Protein AF-H0TY40-F1 (afdb_monomer_lite)

Sequence (68 aa):
MHRLSREIVPMDQPTDEKLRERAHQLWEQAGRPEGQQDEFWYQAEQELREMEQLREQAEAPPPTILPG

pLDDT: mean 75.31, std 15.53, range [45.47, 92.56]

Structure (mmCIF, N/CA/C/O backbone):
data_AF-H0TY40-F1
#
_entry.id   AF-H0TY40-F1
#
loop_
_atom_site.group_PDB
_atom_site.id
_atom_site.type_symbol
_atom_site.label_atom_id
_atom_site.label_alt_id
_atom_site.label_comp_id
_atom_site.label_asym_id
_atom_site.label_entity_id
_atom_site.label_seq_id
_atom_site.pdbx_PDB_ins_code
_atom_site.Cartn_x
_atom_site.Cartn_y
_atom_site.Cartn_z
_atom_site.occupancy
_atom_site.B_iso_or_equiv
_atom_site.auth_seq_id
_atom_site.auth_comp_id
_atom_site.auth_asym_id
_atom_site.auth_atom_id
_atom_site.pdbx_PDB_model_num
ATOM 1 N N . MET A 1 1 ? 10.249 10.430 -36.787 1.00 45.47 1 MET A N 1
ATOM 2 C CA . MET A 1 1 ? 9.037 9.644 -36.473 1.00 45.47 1 MET A CA 1
ATOM 3 C C . MET A 1 1 ? 9.409 8.549 -35.486 1.00 45.47 1 MET A C 1
ATOM 5 O O . MET A 1 1 ? 9.861 7.506 -35.920 1.00 45.47 1 MET A O 1
ATOM 9 N N . HIS A 1 2 ? 9.355 8.858 -34.191 1.00 52.47 2 HIS A N 1
ATOM 10 C CA . HIS A 1 2 ? 8.808 8.077 -33.073 1.00 52.47 2 HIS A CA 1
ATOM 11 C C . HIS A 1 2 ? 9.116 8.898 -31.817 1.00 52.47 2 HIS A C 1
ATOM 13 O O . HIS A 1 2 ? 10.219 9.412 -31.652 1.00 52.47 2 HIS A O 1
ATOM 19 N N . ARG A 1 3 ? 8.063 9.152 -31.038 1.00 56.91 3 ARG A N 1
ATOM 20 C CA . ARG A 1 3 ? 8.060 9.955 -29.813 1.00 56.91 3 ARG A CA 1
ATOM 21 C C . ARG A 1 3 ? 9.128 9.454 -28.846 1.00 56.91 3 ARG A C 1
ATOM 23 O O . ARG A 1 3 ? 9.395 8.257 -28.828 1.00 56.91 3 ARG A O 1
ATOM 30 N N . LEU A 1 4 ? 9.620 10.358 -27.998 1.00 58.72 4 LEU A N 1
ATOM 31 C CA . LEU A 1 4 ? 10.035 10.068 -26.621 1.00 58.72 4 LEU A CA 1
ATOM 32 C C . LEU A 1 4 ? 9.256 8.850 -26.098 1.00 58.72 4 LEU A C 1
ATOM 34 O O . LEU A 1 4 ? 8.071 8.962 -25.792 1.00 58.72 4 LEU A O 1
ATOM 38 N N . SER A 1 5 ? 9.867 7.671 -26.113 1.00 52.62 5 SER A N 1
ATOM 39 C CA . SER A 1 5 ? 9.205 6.428 -25.723 1.00 52.62 5 SER A CA 1
ATOM 40 C C . SER A 1 5 ? 10.081 5.779 -24.677 1.00 52.62 5 SER A C 1
ATOM 42 O O . SER A 1 5 ? 10.885 4.908 -24.977 1.00 52.62 5 SER A O 1
ATOM 44 N N . ARG A 1 6 ? 9.884 6.278 -23.453 1.00 59.62 6 ARG A N 1
ATOM 45 C CA . ARG A 1 6 ? 10.219 5.626 -22.191 1.00 59.62 6 ARG A CA 1
ATOM 46 C C . ARG A 1 6 ? 11.714 5.384 -22.009 1.00 59.62 6 ARG A C 1
ATOM 48 O O . ARG A 1 6 ? 12.207 4.275 -22.169 1.00 59.62 6 ARG A O 1
ATOM 55 N N . GLU A 1 7 ? 12.409 6.434 -21.571 1.00 53.53 7 GLU A N 1
ATOM 56 C CA . GLU A 1 7 ? 13.476 6.230 -20.593 1.00 53.53 7 GLU A CA 1
ATOM 57 C C . GLU A 1 7 ? 12.895 5.293 -19.528 1.00 53.53 7 GLU A C 1
ATOM 59 O O . GLU A 1 7 ? 11.899 5.614 -18.874 1.00 53.53 7 GLU A O 1
ATOM 64 N N . ILE A 1 8 ? 13.418 4.070 -19.484 1.00 58.59 8 ILE A N 1
ATOM 65 C CA . ILE A 1 8 ? 13.182 3.124 -18.406 1.00 58.59 8 ILE A CA 1
ATOM 66 C C . ILE A 1 8 ? 13.673 3.859 -17.163 1.00 58.59 8 ILE A C 1
ATOM 68 O O . ILE A 1 8 ? 14.872 3.925 -16.904 1.00 58.59 8 ILE A O 1
ATOM 72 N N . VAL A 1 9 ? 12.748 4.508 -16.455 1.00 55.91 9 VAL A N 1
ATOM 73 C CA . VAL A 1 9 ? 12.982 4.970 -15.090 1.00 55.91 9 VAL A CA 1
ATOM 74 C C . VAL A 1 9 ? 13.502 3.728 -14.369 1.00 55.91 9 VAL A C 1
ATOM 76 O O . VAL A 1 9 ? 12.813 2.708 -14.464 1.00 55.91 9 VAL A O 1
ATOM 79 N N . PRO A 1 10 ? 14.709 3.734 -13.775 1.00 50.56 10 PRO A N 1
ATOM 80 C CA . PRO A 1 10 ? 15.230 2.551 -13.106 1.00 50.56 10 PRO A CA 1
ATOM 81 C C . PRO A 1 10 ? 14.192 2.118 -12.071 1.00 50.56 10 PRO A C 1
ATOM 83 O O . PRO A 1 10 ? 13.935 2.820 -11.094 1.00 50.56 10 PRO A O 1
ATOM 86 N N . MET A 1 11 ? 13.524 1.006 -12.380 1.00 50.25 11 MET A N 1
ATOM 87 C CA . MET A 1 11 ? 12.431 0.413 -11.617 1.00 50.25 11 MET A CA 1
ATOM 88 C C . MET A 1 11 ? 13.012 -0.352 -10.427 1.00 50.25 11 MET A C 1
ATOM 90 O O . MET A 1 11 ? 12.753 -1.534 -10.283 1.00 50.25 11 MET A O 1
ATOM 94 N N . ASP A 1 12 ? 13.869 0.302 -9.647 1.00 56.88 12 ASP A N 1
ATOM 95 C CA . ASP A 1 12 ? 14.435 -0.255 -8.410 1.00 56.88 12 ASP A CA 1
ATOM 96 C C . ASP A 1 12 ? 13.537 0.070 -7.200 1.00 56.88 12 ASP A C 1
ATOM 98 O O . ASP A 1 12 ? 13.749 -0.405 -6.087 1.00 56.88 12 ASP A O 1
ATOM 102 N N . GLN A 1 13 ? 12.518 0.910 -7.414 1.00 56.72 13 GLN A N 1
ATOM 103 C CA . GLN A 1 13 ? 11.551 1.285 -6.397 1.00 56.72 13 GLN A CA 1
ATOM 104 C C . GLN A 1 13 ? 10.134 1.036 -6.916 1.00 56.72 13 GLN A C 1
ATOM 106 O O . GLN A 1 13 ? 9.784 1.537 -7.997 1.00 56.72 13 GLN A O 1
ATOM 111 N N . PRO A 1 14 ? 9.291 0.327 -6.143 1.00 67.00 14 PRO A N 1
ATOM 112 C CA . PRO A 1 14 ? 7.909 0.131 -6.521 1.00 67.00 14 PRO A CA 1
ATOM 113 C C . PRO A 1 14 ? 7.232 1.489 -6.671 1.00 67.00 14 PRO A C 1
ATOM 115 O O . PRO A 1 14 ? 7.200 2.288 -5.741 1.00 67.00 14 PRO A O 1
ATOM 118 N N . THR A 1 15 ? 6.700 1.767 -7.862 1.00 81.38 15 THR A N 1
ATOM 119 C CA . THR A 1 15 ? 5.968 3.013 -8.122 1.00 81.38 15 THR A CA 1
ATOM 120 C C . THR A 1 15 ? 4.828 3.167 -7.118 1.00 81.38 15 THR A C 1
ATOM 122 O O . THR A 1 15 ? 4.099 2.194 -6.906 1.00 81.38 15 THR A O 1
ATOM 125 N N . ASP A 1 16 ? 4.611 4.378 -6.595 1.00 82.25 16 ASP A N 1
ATOM 126 C CA . ASP A 1 16 ? 3.522 4.707 -5.658 1.00 82.25 16 ASP A CA 1
ATOM 127 C C . ASP A 1 16 ? 2.156 4.148 -6.079 1.00 82.25 16 ASP A C 1
ATOM 129 O O . ASP A 1 16 ? 1.354 3.755 -5.239 1.00 82.25 16 ASP A O 1
ATOM 133 N N . GLU A 1 17 ? 1.887 4.071 -7.385 1.00 85.06 17 GLU A N 1
ATOM 134 C CA . GLU A 1 17 ? 0.657 3.485 -7.923 1.00 85.06 17 GLU A CA 1
ATOM 135 C C . GLU A 1 17 ? 0.523 1.990 -7.594 1.00 85.06 17 GLU A C 1
ATOM 137 O O . GLU A 1 17 ? -0.494 1.574 -7.045 1.00 85.06 17 GLU A O 1
ATOM 142 N N . LYS A 1 18 ? 1.579 1.199 -7.828 1.00 85.75 18 LYS A N 1
ATOM 143 C CA . LYS A 1 18 ? 1.613 -0.231 -7.480 1.00 85.75 18 LYS A CA 1
ATOM 144 C C . LYS A 1 18 ? 1.535 -0.429 -5.974 1.00 85.75 18 LYS A C 1
ATOM 146 O O . LYS A 1 18 ? 0.829 -1.321 -5.512 1.00 85.75 18 LYS A O 1
ATOM 151 N N . LEU A 1 19 ? 2.258 0.403 -5.223 1.00 88.81 19 LEU A N 1
ATOM 152 C CA . LEU A 1 19 ? 2.256 0.367 -3.766 1.00 88.81 19 LEU A CA 1
ATOM 153 C C . LEU A 1 19 ? 0.850 0.605 -3.221 1.00 88.81 19 LEU A C 1
ATOM 155 O O . LEU A 1 19 ? 0.344 -0.189 -2.431 1.00 88.81 19 LEU A O 1
ATOM 159 N N . ARG A 1 20 ? 0.180 1.638 -3.734 1.00 89.62 20 ARG A N 1
ATOM 160 C CA . ARG A 1 20 ? -1.203 1.958 -3.402 1.00 89.62 20 ARG A CA 1
ATOM 161 C C . ARG A 1 20 ? -2.150 0.828 -3.769 1.00 89.62 20 ARG A C 1
ATOM 163 O O . ARG A 1 20 ? -2.931 0.431 -2.914 1.00 89.62 20 ARG A O 1
ATOM 170 N N . GLU A 1 21 ? -2.107 0.320 -5.000 1.00 91.50 21 GLU A N 1
ATOM 171 C CA . GLU A 1 21 ? -2.965 -0.795 -5.422 1.00 91.50 21 GLU A CA 1
ATOM 172 C C . GLU A 1 21 ? -2.784 -2.003 -4.507 1.00 91.50 21 GLU A C 1
ATOM 174 O O . GLU A 1 21 ? -3.765 -2.619 -4.086 1.00 91.50 21 GLU A O 1
ATOM 179 N N . ARG A 1 22 ? -1.534 -2.318 -4.158 1.00 92.19 22 ARG A N 1
ATOM 180 C CA . ARG A 1 22 ? -1.223 -3.493 -3.357 1.00 92.19 22 ARG A CA 1
ATOM 181 C C . ARG A 1 22 ? -1.630 -3.329 -1.896 1.00 92.19 22 ARG A C 1
ATOM 183 O O . ARG A 1 22 ? -2.274 -4.224 -1.354 1.00 92.19 22 ARG A O 1
ATOM 190 N N . ALA A 1 23 ? -1.373 -2.166 -1.304 1.00 92.56 23 ALA A N 1
ATOM 191 C CA . ALA A 1 23 ? -1.842 -1.817 0.034 1.00 92.56 23 ALA A CA 1
ATOM 192 C C . ALA A 1 23 ? -3.375 -1.852 0.115 1.00 92.56 23 ALA A C 1
ATOM 194 O O . ALA A 1 23 ? -3.940 -2.382 1.070 1.00 92.56 23 ALA A O 1
ATOM 195 N N . HIS A 1 24 ? -4.060 -1.343 -0.915 1.00 91.25 24 HIS A N 1
ATOM 196 C CA . HIS A 1 24 ? -5.519 -1.362 -0.982 1.00 91.25 24 HIS A CA 1
ATOM 197 C C . HIS A 1 24 ? -6.059 -2.789 -1.084 1.00 91.25 24 HIS A C 1
ATOM 199 O O . HIS A 1 24 ? -6.963 -3.146 -0.339 1.00 91.25 24 HIS A O 1
ATOM 205 N N . GLN A 1 25 ? -5.472 -3.636 -1.936 1.00 91.69 25 GLN A N 1
ATOM 206 C CA . GLN A 1 25 ? -5.860 -5.045 -2.036 1.00 91.69 25 GLN A CA 1
ATOM 207 C C . GLN A 1 25 ? -5.691 -5.786 -0.709 1.00 91.69 25 GLN A C 1
ATOM 209 O O . GLN A 1 25 ? -6.611 -6.491 -0.298 1.00 91.69 25 GLN A O 1
ATOM 214 N N . LEU A 1 26 ? -4.555 -5.607 -0.027 1.00 91.00 26 LEU A N 1
ATOM 215 C CA . LEU A 1 26 ? -4.312 -6.215 1.283 1.00 91.00 26 LEU A CA 1
ATOM 216 C C . LEU A 1 26 ? -5.328 -5.723 2.323 1.00 91.00 26 LEU A C 1
ATOM 218 O O . LEU A 1 26 ? -5.911 -6.527 3.050 1.00 91.00 26 LEU A O 1
ATOM 222 N N . TRP A 1 27 ? -5.611 -4.420 2.338 1.00 92.44 27 TRP A N 1
ATOM 223 C CA . TRP A 1 27 ? -6.610 -3.826 3.223 1.00 92.44 27 TRP A CA 1
ATOM 224 C C . TRP A 1 27 ? -8.025 -4.356 2.951 1.00 92.44 27 TRP A C 1
ATOM 226 O O . TRP A 1 27 ? -8.768 -4.664 3.882 1.00 92.44 27 TRP A O 1
ATOM 236 N N . GLU A 1 28 ? -8.404 -4.521 1.683 1.00 92.12 28 GLU A N 1
ATOM 237 C CA . GLU A 1 28 ? -9.692 -5.095 1.289 1.00 92.12 28 GLU A CA 1
ATOM 238 C C . GLU A 1 28 ? -9.804 -6.577 1.658 1.00 92.12 28 GLU A C 1
ATOM 240 O O . GLU A 1 28 ? -10.834 -6.995 2.191 1.00 92.12 28 GLU A O 1
ATOM 245 N N . GLN A 1 29 ? -8.74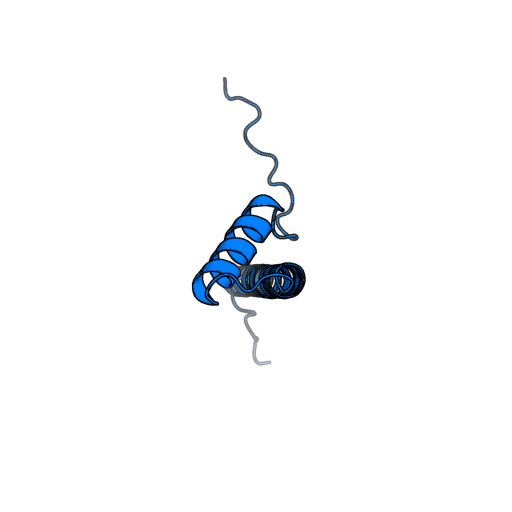1 -7.356 1.448 1.00 90.38 29 GLN A N 1
ATOM 246 C CA . GLN A 1 29 ? -8.673 -8.769 1.833 1.00 90.38 29 GLN A CA 1
ATOM 247 C C . GLN A 1 29 ? -8.750 -8.966 3.350 1.00 90.38 29 GLN A C 1
ATOM 249 O O . GLN A 1 29 ? -9.375 -9.920 3.811 1.00 90.38 29 GLN A O 1
ATOM 254 N N . ALA A 1 30 ? -8.174 -8.047 4.125 1.00 89.50 30 ALA A N 1
ATOM 255 C CA . ALA A 1 30 ? -8.246 -8.046 5.582 1.00 89.50 30 ALA A CA 1
ATOM 256 C C . ALA A 1 30 ? -9.611 -7.595 6.139 1.00 89.50 30 ALA A C 1
ATOM 258 O O . ALA A 1 30 ? -9.809 -7.593 7.353 1.00 89.50 30 ALA A O 1
ATOM 259 N N . GLY A 1 31 ? -10.564 -7.210 5.280 1.00 91.38 31 GLY A N 1
ATOM 260 C CA . GLY A 1 31 ? -11.894 -6.766 5.701 1.00 91.38 31 GLY A CA 1
ATOM 261 C C . GLY A 1 31 ? -11.976 -5.281 6.053 1.00 91.38 31 GLY A C 1
ATOM 262 O O . GLY A 1 31 ? -12.889 -4.871 6.765 1.00 91.38 31 GLY A O 1
ATOM 263 N N . ARG A 1 32 ? -11.047 -4.471 5.536 1.00 87.38 32 ARG A N 1
ATOM 264 C CA . ARG A 1 32 ? -10.987 -3.013 5.699 1.00 87.38 32 ARG A CA 1
ATOM 265 C C . ARG A 1 32 ? -10.981 -2.540 7.158 1.00 87.38 32 ARG A C 1
ATOM 267 O O . ARG A 1 32 ? -11.797 -1.694 7.529 1.00 87.38 32 ARG A O 1
ATOM 274 N N . PRO A 1 33 ? -10.070 -3.047 8.002 1.00 87.44 33 PRO A N 1
ATOM 275 C CA . PRO A 1 33 ? -9.937 -2.534 9.356 1.00 87.44 33 PRO A CA 1
ATOM 276 C C . PRO A 1 33 ? -9.565 -1.045 9.345 1.00 87.44 33 PRO A C 1
ATOM 278 O O . PRO A 1 33 ? -8.669 -0.604 8.617 1.00 87.44 33 PRO A O 1
ATOM 281 N N . GLU A 1 34 ? -10.257 -0.264 10.164 1.00 82.31 34 GLU A N 1
ATOM 282 C CA . GLU A 1 34 ? -10.009 1.167 10.318 1.00 82.31 34 GLU A CA 1
ATOM 283 C C . GLU A 1 34 ? -8.726 1.378 11.146 1.00 82.31 34 GLU A C 1
ATOM 285 O O . GLU A 1 34 ? -8.542 0.742 12.182 1.00 82.31 34 GLU A O 1
ATOM 290 N N . GLY A 1 35 ? -7.805 2.220 10.665 1.00 84.50 35 GLY A N 1
ATOM 291 C CA . GLY A 1 35 ? -6.544 2.527 11.360 1.00 84.50 35 GLY A CA 1
ATOM 292 C C . GLY A 1 35 ? -5.379 1.547 11.148 1.00 84.50 35 GLY A C 1
ATOM 293 O O . GLY A 1 35 ? -4.317 1.771 11.711 1.00 84.50 35 GLY A O 1
ATOM 294 N N . GLN A 1 36 ? -5.537 0.500 10.330 1.00 86.56 36 GLN A N 1
ATOM 295 C CA . GLN A 1 36 ? -4.435 -0.417 9.965 1.00 86.56 36 GLN A CA 1
ATOM 296 C C . GLN A 1 36 ? -3.894 -0.176 8.543 1.00 86.56 36 GLN A C 1
ATOM 298 O 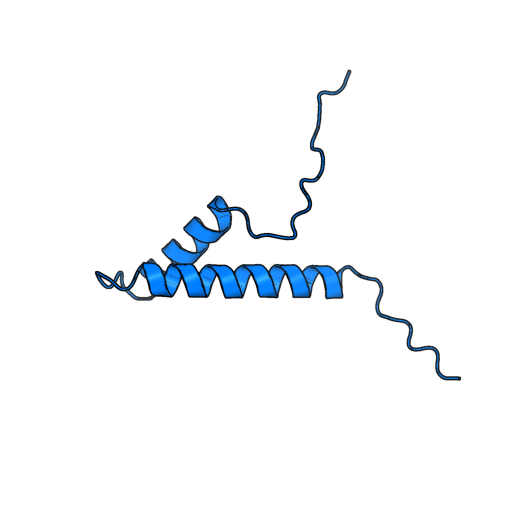O . GLN A 1 36 ? -3.099 -0.959 8.034 1.00 86.56 36 GLN A O 1
ATOM 303 N N . GLN A 1 37 ? -4.323 0.902 7.878 1.00 84.31 37 GLN A N 1
ATOM 304 C CA . GLN A 1 37 ? -3.931 1.199 6.495 1.00 84.31 37 GLN A CA 1
ATOM 305 C C . GLN A 1 37 ? -2.418 1.397 6.341 1.00 84.31 37 GLN A C 1
ATOM 307 O O . GLN A 1 37 ? -1.856 0.931 5.354 1.00 84.31 37 GLN A O 1
ATOM 312 N N . ASP A 1 38 ? -1.765 2.029 7.319 1.00 88.75 38 ASP A N 1
ATOM 313 C CA . ASP A 1 38 ? -0.311 2.204 7.330 1.00 88.75 38 ASP A CA 1
ATOM 314 C C . ASP A 1 38 ? 0.419 0.855 7.356 1.00 88.75 38 ASP A C 1
ATOM 316 O O . ASP A 1 38 ? 1.373 0.651 6.613 1.00 88.75 38 ASP A O 1
ATOM 320 N N . GLU A 1 39 ? -0.068 -0.108 8.142 1.00 91.50 39 GLU A N 1
ATOM 321 C CA . GLU A 1 39 ? 0.526 -1.445 8.245 1.00 91.50 39 GLU A CA 1
ATOM 322 C C . GLU A 1 39 ? 0.476 -2.183 6.897 1.00 91.50 39 GLU A C 1
ATOM 324 O O . GLU A 1 39 ? 1.489 -2.707 6.430 1.00 91.50 39 GLU A O 1
ATOM 329 N N . PHE A 1 40 ? -0.668 -2.116 6.203 1.00 92.50 40 PHE A N 1
ATOM 330 C CA . PHE A 1 40 ? -0.810 -2.665 4.850 1.00 92.50 40 PHE A CA 1
ATOM 331 C C . PHE A 1 40 ? 0.021 -1.916 3.809 1.00 92.50 40 PHE A C 1
ATOM 333 O O . PHE A 1 40 ? 0.468 -2.527 2.839 1.00 92.50 40 PHE A O 1
ATOM 340 N N . TRP A 1 41 ? 0.248 -0.615 3.999 1.00 91.12 41 TRP A N 1
ATOM 341 C CA . TRP A 1 41 ? 1.128 0.176 3.143 1.00 91.12 41 TRP A CA 1
ATOM 342 C C . TRP A 1 41 ? 2.580 -0.290 3.256 1.00 91.12 41 TRP A C 1
ATOM 344 O O . TRP A 1 41 ? 3.206 -0.595 2.242 1.00 91.12 41 TRP A O 1
ATOM 354 N N . TYR A 1 42 ? 3.099 -0.435 4.479 1.00 91.19 42 TYR A N 1
ATOM 355 C CA . TYR A 1 42 ? 4.445 -0.968 4.705 1.00 91.19 42 TYR A CA 1
ATOM 356 C C . TYR A 1 42 ? 4.590 -2.402 4.188 1.00 91.19 42 TYR A C 1
ATOM 358 O O . TYR A 1 42 ? 5.590 -2.732 3.551 1.00 91.19 42 TYR A O 1
ATOM 366 N N . GLN A 1 43 ? 3.585 -3.249 4.414 1.00 91.06 43 GLN A N 1
ATOM 367 C CA . GLN A 1 43 ? 3.600 -4.634 3.950 1.00 91.06 43 GLN A CA 1
ATOM 368 C C . GLN A 1 43 ? 3.605 -4.727 2.416 1.00 91.06 43 GLN A C 1
ATOM 370 O O . GLN A 1 43 ? 4.367 -5.508 1.848 1.00 91.06 43 GLN A O 1
ATOM 375 N N . ALA A 1 44 ? 2.817 -3.888 1.741 1.00 91.94 44 ALA A N 1
ATOM 376 C CA . ALA A 1 44 ? 2.822 -3.780 0.287 1.00 91.94 44 ALA A CA 1
ATOM 377 C C . ALA A 1 44 ? 4.172 -3.292 -0.265 1.00 91.94 44 ALA A C 1
ATOM 379 O O . ALA A 1 44 ? 4.610 -3.767 -1.312 1.00 91.94 44 ALA A O 1
ATOM 380 N N . GLU A 1 45 ? 4.846 -2.370 0.429 1.00 89.88 45 GLU A N 1
ATOM 381 C CA . GLU A 1 45 ? 6.167 -1.875 0.022 1.00 89.88 45 GLU A CA 1
ATOM 382 C C . GLU A 1 45 ? 7.213 -2.983 0.079 1.00 89.88 45 GLU A C 1
ATOM 384 O O . GLU A 1 45 ? 7.976 -3.154 -0.873 1.00 89.88 45 GLU A O 1
ATOM 389 N N . GLN A 1 46 ? 7.222 -3.751 1.172 1.00 89.50 46 GLN A N 1
ATOM 3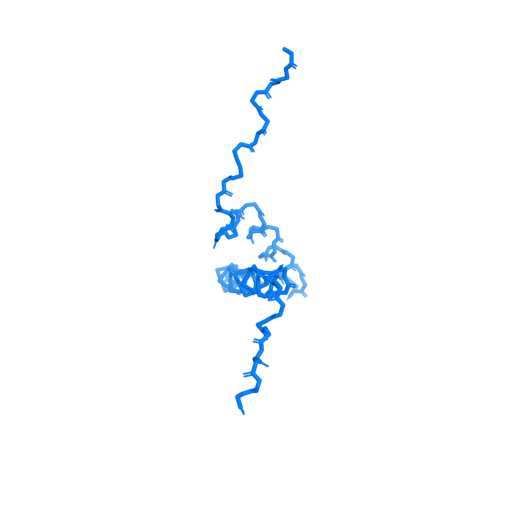90 C CA . GLN A 1 46 ? 8.130 -4.882 1.338 1.00 89.50 46 GLN A CA 1
ATOM 391 C C . GLN A 1 46 ? 7.868 -5.960 0.283 1.00 89.50 46 GLN A C 1
ATOM 393 O O . GLN A 1 46 ? 8.803 -6.322 -0.428 1.00 89.50 46 GLN A O 1
ATOM 398 N N . GLU A 1 47 ? 6.609 -6.381 0.089 1.00 88.81 47 GLU A N 1
ATOM 399 C CA . GLU A 1 47 ? 6.263 -7.370 -0.942 1.00 88.81 47 GLU A CA 1
ATOM 400 C C . GLU A 1 47 ? 6.746 -6.927 -2.325 1.00 88.81 47 GLU A C 1
ATOM 402 O O . GLU A 1 47 ? 7.403 -7.688 -3.034 1.00 88.81 47 GLU A O 1
ATOM 407 N N . LEU A 1 48 ? 6.446 -5.688 -2.725 1.00 86.19 48 LEU A N 1
ATOM 408 C CA . LEU A 1 48 ? 6.811 -5.219 -4.057 1.00 86.19 48 LEU A CA 1
ATOM 409 C C . LEU A 1 48 ? 8.323 -5.075 -4.222 1.00 86.19 48 LEU A C 1
ATOM 411 O O . LEU A 1 48 ? 8.840 -5.442 -5.275 1.00 86.19 48 LEU A O 1
ATOM 415 N N . ARG A 1 49 ? 9.027 -4.587 -3.196 1.00 85.25 49 ARG A N 1
ATOM 416 C CA . ARG A 1 49 ? 10.490 -4.497 -3.194 1.00 85.25 49 ARG A CA 1
ATOM 417 C C . ARG A 1 49 ? 11.118 -5.885 -3.308 1.00 85.25 49 ARG A C 1
ATOM 419 O O . ARG A 1 49 ? 12.012 -6.074 -4.123 1.00 85.25 49 ARG A O 1
ATOM 426 N N . GLU A 1 50 ? 10.646 -6.871 -2.553 1.00 84.44 50 GLU A N 1
ATOM 427 C CA . GLU A 1 50 ? 11.155 -8.245 -2.627 1.00 84.44 50 GLU A CA 1
ATOM 428 C C . GLU A 1 50 ? 10.880 -8.885 -3.992 1.00 84.44 50 GLU A C 1
ATOM 430 O O . GLU A 1 50 ? 11.782 -9.466 -4.591 1.00 84.44 50 GLU A O 1
ATOM 435 N N . MET A 1 51 ? 9.667 -8.737 -4.530 1.00 79.50 51 MET A N 1
ATOM 436 C CA . MET A 1 51 ? 9.305 -9.246 -5.859 1.00 79.50 51 MET A CA 1
ATOM 437 C C . MET A 1 51 ? 10.160 -8.617 -6.968 1.00 79.50 51 MET A C 1
ATOM 439 O O . MET A 1 51 ? 10.548 -9.299 -7.917 1.00 79.50 51 MET A O 1
ATOM 443 N N . GLU A 1 52 ? 10.459 -7.326 -6.841 1.00 78.88 52 GLU A N 1
ATOM 444 C CA . GLU A 1 52 ? 11.332 -6.548 -7.723 1.00 78.88 52 GLU A CA 1
ATOM 445 C C . GLU A 1 52 ? 12.786 -7.046 -7.658 1.00 78.88 52 GLU A C 1
ATOM 447 O O . GLU A 1 52 ? 13.399 -7.324 -8.685 1.00 78.88 52 GLU A O 1
ATOM 452 N N . GLN A 1 53 ? 13.285 -7.341 -6.462 1.00 77.12 53 GLN A N 1
ATOM 453 C CA . GLN A 1 53 ? 14.604 -7.950 -6.268 1.00 77.12 53 GLN A CA 1
ATOM 454 C C . GLN A 1 53 ? 14.668 -9.394 -6.804 1.00 77.12 53 GLN A C 1
ATOM 456 O O . GLN A 1 53 ? 15.681 -9.814 -7.365 1.00 77.12 53 GLN A O 1
ATOM 461 N N . LEU A 1 54 ? 13.600 -10.177 -6.634 1.00 74.12 54 LEU A N 1
ATOM 462 C CA . LEU A 1 54 ? 13.500 -11.565 -7.097 1.00 74.12 54 LEU A CA 1
ATOM 463 C C . LEU A 1 54 ? 13.436 -11.660 -8.620 1.00 74.12 54 LEU A C 1
ATOM 465 O O . LEU A 1 54 ? 14.108 -12.511 -9.202 1.00 74.12 54 LEU A O 1
ATOM 469 N N . ARG A 1 55 ? 12.655 -10.797 -9.281 1.00 71.06 55 ARG A N 1
ATOM 470 C CA . ARG A 1 55 ? 12.591 -10.793 -10.749 1.00 71.06 55 ARG A CA 1
ATOM 471 C C . ARG A 1 55 ? 13.918 -10.364 -11.368 1.00 71.06 55 ARG A C 1
ATOM 473 O O . ARG A 1 55 ? 14.306 -10.954 -12.362 1.00 71.06 55 ARG A O 1
ATOM 480 N N . GLU A 1 56 ? 14.657 -9.439 -10.758 1.00 66.88 56 GLU A N 1
ATOM 481 C CA . GLU A 1 56 ? 15.989 -9.047 -11.232 1.00 66.88 56 GLU A CA 1
ATOM 482 C C . GLU A 1 56 ? 17.010 -10.170 -11.047 1.00 66.88 56 GLU A C 1
ATOM 484 O O . GLU A 1 56 ? 17.826 -10.408 -11.933 1.00 66.88 56 GLU A O 1
ATOM 489 N N . GLN A 1 57 ? 16.914 -10.937 -9.958 1.00 62.62 57 GLN A N 1
ATOM 490 C CA . GLN A 1 57 ? 17.713 -12.152 -9.768 1.00 62.62 57 G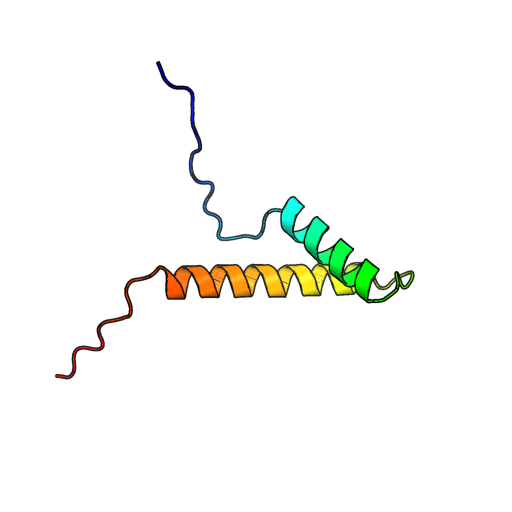LN A CA 1
ATOM 491 C C . GLN A 1 57 ? 17.336 -13.288 -10.732 1.00 62.62 57 GLN A C 1
ATOM 493 O O . GLN A 1 57 ? 18.198 -14.091 -11.080 1.00 62.62 57 GLN A O 1
ATOM 498 N N . ALA A 1 58 ? 16.071 -13.374 -11.155 1.00 64.56 58 ALA A N 1
ATOM 499 C CA . ALA A 1 58 ? 15.581 -14.397 -12.080 1.00 64.56 58 ALA A CA 1
ATOM 500 C C . ALA A 1 58 ? 15.768 -14.031 -13.567 1.00 64.56 58 ALA A C 1
ATOM 502 O O . ALA A 1 58 ? 15.908 -14.928 -14.397 1.00 64.56 58 ALA A O 1
ATOM 503 N N . GLU A 1 59 ? 15.766 -12.739 -13.915 1.00 58.38 59 GLU A N 1
ATOM 504 C CA . GLU A 1 59 ? 16.103 -12.226 -15.254 1.00 58.38 59 GLU A CA 1
ATOM 505 C C . GLU A 1 59 ? 17.614 -12.069 -15.462 1.00 58.38 59 GLU A C 1
ATOM 507 O O . GLU A 1 59 ? 18.075 -12.076 -16.607 1.00 58.38 59 GLU A O 1
ATOM 512 N N . ALA A 1 60 ? 18.408 -11.978 -14.390 1.00 54.88 60 ALA A N 1
ATOM 513 C CA . ALA A 1 60 ? 19.847 -12.161 -14.493 1.00 54.88 60 ALA A CA 1
ATOM 514 C C . ALA A 1 60 ? 20.133 -13.588 -15.001 1.00 54.88 60 ALA A C 1
ATOM 516 O O . ALA A 1 60 ? 19.549 -14.547 -14.485 1.00 54.88 60 ALA A O 1
ATOM 517 N N . PRO A 1 61 ? 21.025 -13.777 -15.998 1.00 57.34 61 PRO A N 1
ATOM 518 C CA . PRO A 1 61 ? 21.465 -15.120 -16.350 1.00 57.34 61 PRO A CA 1
ATOM 519 C C . PRO A 1 61 ? 21.966 -15.786 -15.062 1.00 57.34 61 PRO A C 1
ATOM 521 O O . PRO A 1 61 ? 22.672 -15.122 -14.293 1.00 57.34 61 PRO A O 1
ATOM 524 N N . PRO A 1 62 ? 21.590 -17.053 -14.794 1.00 59.00 62 PRO A N 1
ATOM 525 C CA . PRO A 1 62 ? 21.996 -17.729 -13.571 1.00 59.00 62 PRO A CA 1
ATOM 526 C C . PRO A 1 62 ? 23.508 -17.554 -13.432 1.00 59.00 62 PRO A C 1
ATOM 528 O O . PRO A 1 62 ? 24.205 -17.699 -14.445 1.00 59.00 62 PRO A O 1
ATOM 531 N N . PRO A 1 63 ? 24.038 -17.206 -12.245 1.00 59.28 63 PRO A N 1
ATOM 532 C CA . PRO A 1 63 ? 25.475 -17.168 -12.071 1.00 59.28 63 PRO A CA 1
ATOM 533 C C . PRO A 1 63 ? 25.965 -18.562 -12.441 1.00 59.28 63 PRO A C 1
ATOM 535 O O . PRO A 1 63 ? 25.675 -19.535 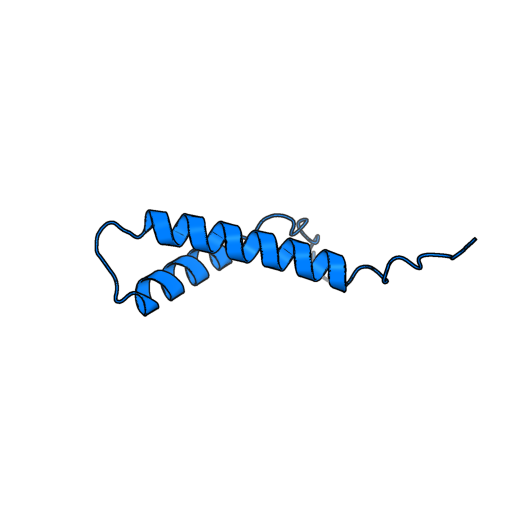-11.745 1.00 59.28 63 PRO A O 1
ATOM 538 N N . THR A 1 64 ? 26.635 -18.679 -13.588 1.00 59.56 64 THR A N 1
ATOM 53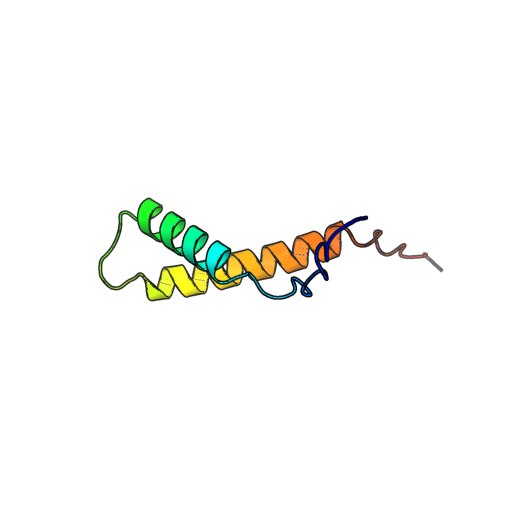9 C CA . THR A 1 64 ? 27.382 -19.873 -13.947 1.00 59.56 64 THR A CA 1
ATOM 540 C C . THR A 1 64 ? 28.444 -19.988 -12.870 1.00 59.56 64 THR A C 1
ATOM 542 O O . THR A 1 64 ? 29.512 -19.386 -12.968 1.00 59.56 64 THR A O 1
ATOM 545 N N . ILE A 1 65 ? 28.117 -20.696 -11.789 1.00 64.62 65 ILE A N 1
ATOM 546 C CA . ILE A 1 65 ? 29.084 -21.183 -10.823 1.00 64.62 65 ILE A CA 1
ATOM 547 C C . ILE A 1 65 ? 29.960 -22.120 -11.648 1.00 64.62 65 ILE A C 1
ATOM 549 O O . ILE A 1 65 ? 29.589 -23.262 -11.893 1.00 64.62 65 ILE A O 1
ATOM 553 N N . LEU A 1 66 ? 31.058 -21.586 -12.183 1.00 49.56 66 LEU A N 1
ATOM 554 C CA . LEU A 1 66 ? 32.121 -22.359 -12.806 1.00 49.56 66 LEU A CA 1
ATOM 555 C C . LEU A 1 66 ? 32.771 -23.167 -11.678 1.00 49.56 66 LEU A C 1
ATOM 557 O O . LEU A 1 66 ? 33.402 -22.556 -10.811 1.00 49.56 66 LEU A O 1
ATOM 561 N N . PRO A 1 67 ? 32.618 -24.503 -11.628 1.00 61.12 67 PRO A N 1
ATOM 562 C CA . PRO A 1 67 ? 33.475 -25.298 -10.769 1.00 61.12 67 PRO A CA 1
ATOM 563 C C . PRO A 1 67 ? 34.897 -25.221 -11.342 1.00 61.12 67 PRO A C 1
ATOM 565 O O . PRO A 1 67 ? 35.111 -25.517 -12.521 1.00 61.12 67 PRO A O 1
ATOM 568 N N . GLY A 1 68 ? 35.832 -24.746 -10.520 1.00 54.00 68 GLY A N 1
ATOM 569 C CA . GLY A 1 68 ? 37.271 -24.854 -10.772 1.00 54.00 68 GLY A CA 1
ATOM 570 C C . GLY A 1 68 ? 37.798 -26.245 -10.460 1.00 54.00 68 GLY A C 1
ATOM 571 O O . GLY A 1 68 ? 37.154 -26.950 -9.648 1.00 54.00 68 GLY A O 1
#

Radius of gyration: 17.44 Å; chains: 1; bounding box: 49×35×48 Å

Foldseek 3Di:
DDDPDDPPPPPLFPPPVQLVVQLVVVCVVVVNDPPCSVVSSVVSRVVVNVVSVVVVCVVPDPPPPPDD

Secondary structure (DSSP, 8-state):
------------S--HHHHHHHHHHHHHHTT--TT-HHHHHHHHHHHHHHHHHHHHHHHSPP------